Protein AF-A0A1W6WXA4-F1 (afdb_monomer)

Organism: Bacillus thuringiensis (NCBI:txid1428)

Structure (mmCIF, N/CA/C/O backbone):
data_AF-A0A1W6WXA4-F1
#
_entry.id   AF-A0A1W6WXA4-F1
#
loop_
_atom_site.group_PDB
_atom_site.id
_atom_site.type_symbol
_atom_site.label_atom_id
_atom_site.label_alt_id
_atom_site.label_comp_id
_atom_site.label_asym_id
_atom_site.label_entity_id
_atom_site.label_seq_id
_atom_site.pdbx_PDB_ins_code
_atom_site.Cartn_x
_atom_site.Cartn_y
_atom_site.Cartn_z
_atom_site.occu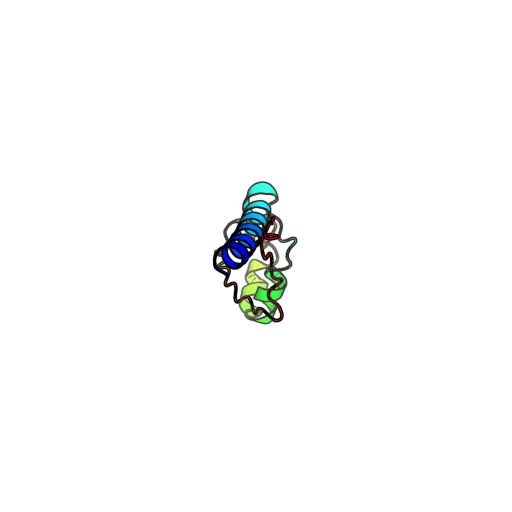pancy
_atom_site.B_iso_or_equiv
_atom_site.auth_seq_id
_atom_site.auth_comp_id
_atom_site.auth_asym_id
_atom_site.auth_atom_id
_atom_site.pdbx_PDB_model_num
ATOM 1 N N . MET A 1 1 ? 18.673 -2.848 -22.060 1.00 62.25 1 MET A N 1
ATOM 2 C CA . MET A 1 1 ? 18.268 -3.460 -20.773 1.00 62.25 1 MET A CA 1
ATOM 3 C C . MET A 1 1 ? 18.033 -2.435 -19.671 1.00 62.25 1 MET A C 1
ATOM 5 O O . MET A 1 1 ? 16.887 -2.253 -19.287 1.00 62.25 1 MET A O 1
ATOM 9 N N . LEU A 1 2 ? 19.061 -1.698 -19.224 1.00 66.12 2 LEU A N 1
ATOM 10 C CA . LEU A 1 2 ? 18.943 -0.763 -18.092 1.00 66.12 2 LEU A CA 1
ATOM 11 C C . LEU A 1 2 ? 17.831 0.289 -18.272 1.00 66.12 2 LEU A C 1
ATOM 13 O O . LEU A 1 2 ? 17.147 0.628 -17.317 1.00 66.12 2 LEU A O 1
ATOM 17 N N . LYS A 1 3 ? 17.616 0.774 -19.502 1.00 78.38 3 LYS A N 1
ATOM 18 C CA . LYS A 1 3 ? 16.614 1.809 -19.800 1.00 78.38 3 LYS A CA 1
ATOM 19 C C . LYS A 1 3 ? 15.165 1.319 -19.639 1.00 78.38 3 LYS A C 1
ATOM 21 O O . LYS A 1 3 ? 14.366 2.036 -19.055 1.00 78.38 3 LYS A O 1
ATOM 26 N N . GLN A 1 4 ? 14.841 0.103 -20.095 1.00 78.88 4 GLN A N 1
ATOM 27 C CA . GLN A 1 4 ? 13.489 -0.466 -19.952 1.00 78.88 4 GLN A CA 1
ATOM 28 C C . GLN A 1 4 ? 13.190 -0.848 -18.501 1.00 78.88 4 GLN A C 1
ATOM 30 O O . GLN A 1 4 ? 12.162 -0.440 -17.976 1.00 78.88 4 GLN A O 1
ATOM 35 N N . A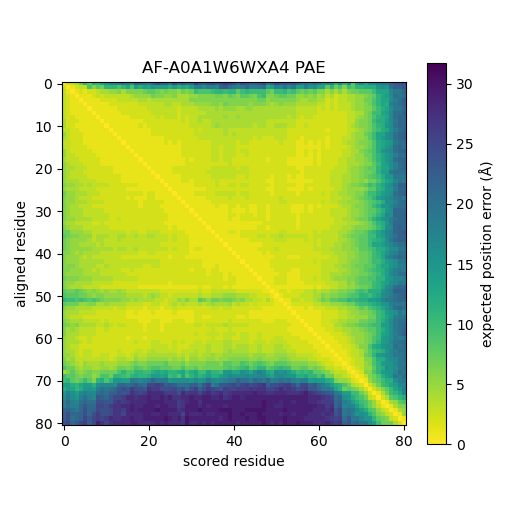LA A 1 5 ? 14.108 -1.546 -17.824 1.00 83.06 5 ALA A N 1
ATOM 36 C CA . ALA A 1 5 ? 13.942 -1.893 -16.411 1.00 83.06 5 ALA A CA 1
ATOM 37 C C . ALA A 1 5 ? 13.748 -0.639 -15.537 1.00 83.06 5 ALA A C 1
ATOM 39 O O . ALA A 1 5 ? 12.840 -0.586 -14.711 1.00 83.06 5 ALA A O 1
ATOM 40 N N . LYS A 1 6 ? 14.546 0.413 -15.783 1.00 87.44 6 LYS A N 1
ATOM 41 C CA . LYS A 1 6 ? 14.385 1.715 -15.119 1.00 87.44 6 LYS A CA 1
ATOM 42 C C . LYS A 1 6 ? 13.044 2.376 -15.436 1.00 87.44 6 LYS A C 1
ATOM 44 O O . LYS A 1 6 ? 12.451 2.967 -14.542 1.00 87.44 6 LYS A O 1
ATOM 49 N N . MET A 1 7 ? 12.561 2.273 -16.674 1.00 89.81 7 MET A N 1
ATOM 50 C CA . MET A 1 7 ? 11.264 2.826 -17.069 1.00 89.81 7 MET A CA 1
ATOM 51 C C . MET A 1 7 ? 10.102 2.129 -16.349 1.00 89.81 7 MET A C 1
ATOM 53 O O . MET A 1 7 ? 9.248 2.814 -15.797 1.00 89.81 7 MET A O 1
ATOM 57 N N . TYR A 1 8 ? 10.100 0.794 -16.273 1.00 90.62 8 TYR A N 1
ATOM 58 C CA . TYR A 1 8 ? 9.086 0.045 -15.518 1.00 90.62 8 TYR A CA 1
ATOM 59 C C . TYR A 1 8 ? 9.132 0.355 -14.023 1.00 90.62 8 TYR A C 1
ATOM 61 O O . TYR A 1 8 ? 8.095 0.635 -13.424 1.00 90.62 8 TYR A O 1
ATOM 69 N N . MET A 1 9 ? 10.335 0.381 -13.437 1.00 92.75 9 MET A N 1
ATOM 70 C CA . MET A 1 9 ? 10.521 0.782 -12.043 1.00 92.75 9 MET A CA 1
ATOM 71 C C . MET A 1 9 ? 9.936 2.178 -11.792 1.00 92.75 9 MET A C 1
ATOM 73 O O . MET A 1 9 ? 9.196 2.375 -10.830 1.00 92.75 9 MET A O 1
ATOM 77 N N . PHE A 1 10 ? 10.208 3.139 -12.680 1.00 94.69 10 PHE A N 1
ATOM 78 C CA . PHE A 1 10 ? 9.685 4.497 -12.562 1.00 94.69 10 PHE A CA 1
ATOM 79 C C . PHE A 1 10 ? 8.154 4.543 -12.620 1.00 94.69 10 PHE A C 1
ATOM 81 O O . PHE A 1 10 ? 7.541 5.114 -11.722 1.00 94.69 10 PHE A O 1
ATOM 88 N N . ILE A 1 11 ? 7.535 3.925 -13.631 1.00 95.69 11 ILE A N 1
ATOM 89 C CA . ILE A 1 11 ? 6.077 3.969 -13.828 1.00 95.69 11 ILE A CA 1
ATOM 90 C C . ILE A 1 11 ? 5.342 3.352 -12.632 1.00 95.69 11 ILE A C 1
ATOM 92 O O . ILE A 1 11 ? 4.389 3.950 -12.128 1.00 95.69 11 ILE A O 1
ATOM 96 N N . LEU A 1 12 ? 5.806 2.199 -12.139 1.00 95.75 12 LEU A N 1
ATOM 97 C CA . LEU A 1 12 ? 5.194 1.519 -10.994 1.00 95.75 12 LEU A CA 1
ATOM 98 C C . LEU A 1 12 ? 5.325 2.356 -9.718 1.00 95.75 12 LEU A C 1
ATOM 100 O O . LEU A 1 12 ? 4.328 2.642 -9.057 1.00 95.75 12 LEU A O 1
ATOM 104 N N . THR A 1 13 ? 6.539 2.825 -9.411 1.00 96.06 13 THR A N 1
ATOM 105 C CA . THR A 1 13 ? 6.792 3.615 -8.195 1.00 96.06 13 THR A CA 1
ATOM 106 C C . THR A 1 13 ? 6.044 4.951 -8.223 1.00 96.06 13 THR A C 1
ATOM 108 O O . THR A 1 13 ? 5.525 5.399 -7.201 1.00 96.06 13 THR A O 1
ATOM 111 N N . PHE A 1 14 ? 5.967 5.596 -9.390 1.00 97.06 14 PHE A N 1
ATOM 112 C CA . PHE A 1 14 ? 5.222 6.839 -9.568 1.00 97.06 14 PHE A CA 1
ATOM 113 C C . PHE A 1 14 ? 3.722 6.630 -9.362 1.00 97.06 14 PHE A C 1
ATOM 115 O O . PHE A 1 14 ? 3.103 7.380 -8.611 1.00 97.06 14 PHE A O 1
ATOM 122 N N . THR A 1 15 ? 3.153 5.593 -9.982 1.00 97.25 15 THR A N 1
ATOM 123 C CA . THR A 1 15 ? 1.726 5.265 -9.857 1.00 97.25 15 THR A CA 1
ATOM 124 C C . THR A 1 15 ? 1.355 5.003 -8.402 1.00 97.25 15 THR A C 1
ATOM 126 O O . THR A 1 15 ? 0.409 5.611 -7.908 1.00 97.25 15 THR A O 1
ATOM 129 N N . ILE A 1 16 ? 2.144 4.191 -7.688 1.00 96.94 16 ILE A N 1
ATOM 130 C CA . ILE A 1 16 ? 1.934 3.899 -6.262 1.00 96.94 16 ILE A CA 1
ATOM 131 C C . ILE A 1 16 ? 1.964 5.187 -5.430 1.00 96.94 16 ILE A C 1
ATOM 133 O O . ILE A 1 16 ? 1.042 5.454 -4.664 1.00 96.94 16 ILE A O 1
ATOM 137 N N . LYS A 1 17 ? 2.972 6.046 -5.626 1.00 97.12 17 LYS A N 1
ATOM 138 C CA . LYS A 1 17 ? 3.050 7.327 -4.906 1.00 97.12 17 LYS A CA 1
ATOM 139 C C . LYS A 1 17 ? 1.868 8.242 -5.214 1.00 97.12 17 LYS A C 1
ATOM 141 O O . LYS A 1 17 ? 1.377 8.922 -4.314 1.00 97.12 17 LYS A O 1
ATOM 146 N N . LEU A 1 18 ? 1.408 8.269 -6.465 1.00 97.94 18 LEU A N 1
ATOM 147 C CA . LEU A 1 18 ? 0.255 9.062 -6.876 1.00 97.94 18 LEU A CA 1
ATOM 148 C C . LEU A 1 18 ? -1.002 8.609 -6.126 1.00 97.94 18 LEU A C 1
ATOM 150 O O . LEU A 1 18 ? -1.693 9.445 -5.541 1.00 97.94 18 LEU A O 1
ATOM 154 N N . VAL A 1 19 ? -1.274 7.303 -6.094 1.00 97.50 19 VAL A N 1
ATOM 155 C CA . VAL A 1 19 ? -2.457 6.773 -5.404 1.00 97.50 19 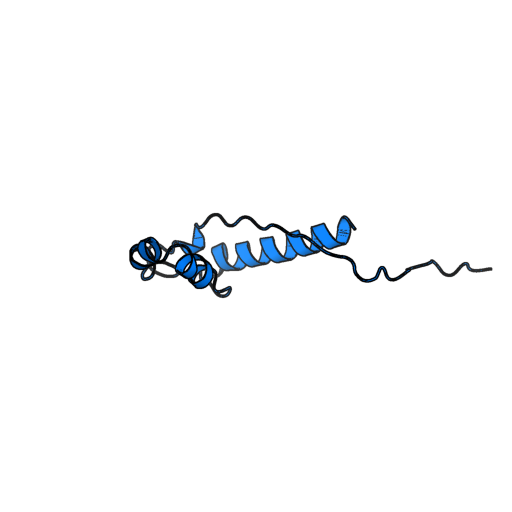VAL A CA 1
ATOM 156 C C . VAL A 1 19 ? -2.345 6.898 -3.885 1.00 97.50 19 VAL A C 1
ATOM 158 O O . VAL A 1 19 ? -3.324 7.294 -3.266 1.00 97.50 19 VAL A O 1
ATOM 161 N N . GLN A 1 20 ? -1.160 6.723 -3.287 1.00 97.62 20 GLN A N 1
ATOM 162 C CA . GLN A 1 20 ? -0.959 6.904 -1.842 1.00 97.62 20 GLN A CA 1
ATOM 163 C C . GLN A 1 20 ? -1.068 8.362 -1.384 1.00 97.62 20 GLN A C 1
ATOM 165 O O . GLN A 1 20 ? -1.582 8.628 -0.304 1.00 97.62 20 GLN A O 1
ATOM 170 N N . LYS A 1 21 ? -0.542 9.328 -2.152 1.00 96.38 21 LYS A N 1
ATOM 171 C CA . LYS A 1 21 ? -0.421 10.722 -1.680 1.00 96.38 21 LYS A CA 1
ATOM 172 C C . LYS A 1 21 ? -1.521 11.639 -2.186 1.00 96.38 21 LYS A C 1
ATOM 174 O O . LYS A 1 21 ? -1.997 12.476 -1.421 1.00 96.38 21 LYS A O 1
ATOM 179 N N . LYS A 1 22 ? -1.915 11.500 -3.454 1.00 97.25 22 LYS A N 1
ATOM 180 C CA . LYS A 1 22 ? -2.940 12.358 -4.059 1.00 97.25 22 LYS A CA 1
ATOM 181 C C . LYS A 1 22 ? -4.337 11.821 -3.788 1.00 97.25 22 LYS A C 1
ATOM 183 O O . LYS A 1 22 ? -5.188 12.576 -3.335 1.00 97.25 22 LYS A O 1
ATOM 188 N N . TYR A 1 23 ? -4.561 10.545 -4.091 1.00 96.88 23 TYR A N 1
ATOM 189 C CA . TYR A 1 23 ? -5.899 9.955 -4.012 1.00 96.88 23 TYR A CA 1
ATOM 190 C C . TYR A 1 23 ? -6.193 9.330 -2.652 1.00 96.88 23 TYR A C 1
ATOM 192 O O . TYR A 1 23 ? -7.341 9.352 -2.232 1.00 96.88 23 TYR A O 1
ATOM 200 N N . LYS A 1 24 ? -5.161 8.852 -1.947 1.00 97.25 24 LYS A N 1
ATOM 201 C CA . LYS A 1 24 ? -5.258 8.213 -0.627 1.00 97.25 24 LYS A CA 1
ATOM 202 C C . LYS A 1 24 ? -6.223 7.021 -0.607 1.00 97.25 24 LYS A C 1
ATOM 204 O O . LYS A 1 24 ? -6.879 6.778 0.398 1.00 97.25 24 LYS A O 1
ATOM 209 N N . VAL A 1 25 ? -6.328 6.306 -1.723 1.00 96.75 25 VAL A N 1
ATOM 210 C CA . VAL A 1 25 ? -7.217 5.148 -1.883 1.00 96.75 25 VAL A CA 1
ATOM 211 C C . VAL A 1 25 ? -6.471 4.050 -2.626 1.00 96.75 25 VAL A C 1
ATOM 213 O O . VAL A 1 25 ? -5.861 4.313 -3.669 1.00 96.75 25 VAL A O 1
ATOM 216 N N . ASP A 1 26 ? -6.539 2.831 -2.102 1.00 97.19 26 ASP A N 1
ATOM 217 C CA . ASP A 1 26 ? -5.952 1.635 -2.689 1.00 97.19 26 ASP A CA 1
ATOM 218 C C . ASP A 1 26 ? -6.751 1.111 -3.889 1.00 97.19 26 ASP A C 1
ATOM 220 O O . ASP A 1 26 ? -7.452 0.104 -3.848 1.00 97.19 26 ASP A O 1
ATOM 224 N N . VAL A 1 27 ? -6.601 1.796 -5.018 1.00 96.19 27 VAL A N 1
ATOM 225 C CA . VAL A 1 27 ? -7.154 1.359 -6.311 1.00 96.19 27 VAL A CA 1
ATOM 226 C C . VAL A 1 27 ? -6.360 0.212 -6.955 1.00 96.19 27 VAL A C 1
ATOM 228 O O . VAL A 1 27 ? -6.703 -0.225 -8.049 1.00 96.19 27 VAL A O 1
ATOM 231 N N . LEU A 1 28 ? -5.267 -0.229 -6.322 1.00 95.56 28 LEU A N 1
ATOM 232 C CA . LEU A 1 28 ? -4.373 -1.281 -6.817 1.00 95.56 28 LEU A CA 1
ATOM 233 C C . LEU A 1 28 ? -4.581 -2.619 -6.086 1.00 95.56 28 LEU A C 1
ATOM 235 O O . LEU A 1 28 ? -3.859 -3.574 -6.365 1.00 95.56 28 LEU A O 1
ATOM 239 N N . GLU A 1 29 ? -5.545 -2.682 -5.161 1.00 95.50 29 GLU A N 1
ATOM 240 C CA . GLU A 1 29 ? -5.903 -3.867 -4.370 1.00 95.50 29 GLU A CA 1
ATOM 241 C C . GLU A 1 29 ? -4.743 -4.443 -3.528 1.00 95.50 29 GLU A C 1
ATOM 243 O O . GLU A 1 29 ? -4.677 -5.647 -3.250 1.00 95.50 29 GLU A O 1
ATOM 248 N N . LEU A 1 30 ? -3.816 -3.594 -3.072 1.00 95.94 30 LEU A N 1
ATOM 249 C CA . LEU A 1 30 ? -2.695 -4.013 -2.221 1.00 95.94 30 LEU A CA 1
ATOM 250 C C . LEU A 1 30 ? -3.160 -4.539 -0.854 1.00 95.94 30 LEU A C 1
ATOM 252 O O . LEU A 1 30 ? -2.541 -5.449 -0.299 1.00 95.94 30 LEU A O 1
ATOM 256 N N . GLY A 1 31 ? -4.277 -4.034 -0.335 1.00 96.62 31 GLY A N 1
ATOM 257 C CA . GLY A 1 31 ? -4.93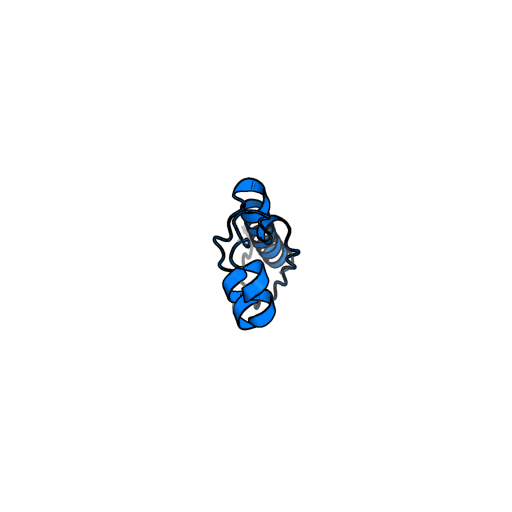3 -4.523 0.873 1.00 96.62 31 GLY A CA 1
ATOM 258 C C . GLY A 1 31 ? -5.385 -5.976 0.736 1.00 96.62 31 GLY A C 1
ATOM 259 O O . GLY A 1 31 ? -5.213 -6.764 1.665 1.00 96.62 31 GLY A O 1
ATOM 260 N N . GLU A 1 32 ? -5.856 -6.390 -0.445 1.00 97.06 32 GLU A N 1
ATOM 261 C CA . GLU A 1 32 ? -6.216 -7.790 -0.701 1.00 97.06 32 GLU A CA 1
ATOM 262 C C . GLU A 1 32 ? -4.977 -8.691 -0.777 1.00 97.06 32 GLU A C 1
ATOM 264 O O . GLU A 1 32 ? -5.006 -9.829 -0.301 1.00 97.06 32 GLU A O 1
ATOM 269 N N . VAL A 1 33 ? -3.855 -8.187 -1.305 1.00 95.44 33 VAL A N 1
ATOM 270 C CA . VAL A 1 33 ? -2.567 -8.896 -1.234 1.00 95.44 33 VAL A CA 1
ATOM 271 C C . VAL A 1 33 ? -2.142 -9.075 0.224 1.00 95.44 33 VAL A C 1
ATOM 273 O O . VAL A 1 33 ? -1.820 -10.193 0.627 1.00 95.44 33 VAL A O 1
ATOM 276 N N . TYR A 1 34 ? -2.179 -8.013 1.029 1.00 96.25 34 TYR A N 1
ATOM 277 C CA . TYR A 1 34 ? -1.803 -8.067 2.442 1.00 96.25 34 TYR A CA 1
ATOM 278 C C . TYR A 1 34 ? -2.711 -9.014 3.240 1.00 96.25 34 TYR A C 1
ATOM 280 O O . TYR A 1 34 ? -2.229 -9.889 3.954 1.00 96.25 34 TYR A O 1
ATOM 288 N N . LYS A 1 35 ? -4.031 -8.930 3.051 1.00 97.44 35 LYS A N 1
ATOM 289 C CA . LYS A 1 35 ? -5.034 -9.808 3.673 1.00 97.44 35 LYS A CA 1
ATOM 290 C C . LYS A 1 35 ? -4.762 -11.290 3.446 1.00 97.44 35 LYS A C 1
ATOM 292 O O . LYS A 1 35 ? -4.891 -12.070 4.388 1.00 97.44 35 LYS A O 1
ATOM 297 N N . ARG A 1 36 ? -4.383 -11.686 2.224 1.00 97.56 36 ARG A N 1
ATOM 298 C CA . ARG A 1 36 ? -4.083 -13.093 1.900 1.00 97.56 36 ARG A CA 1
ATOM 299 C C . ARG A 1 36 ? -2.917 -13.651 2.719 1.00 97.56 36 ARG A C 1
ATOM 301 O O . ARG A 1 36 ? -2.936 -14.829 3.055 1.00 97.56 36 ARG A O 1
ATOM 308 N N . HIS A 1 37 ? -1.943 -12.815 3.071 1.00 96.62 37 HIS A N 1
ATOM 309 C CA . HIS A 1 37 ? -0.747 -13.228 3.812 1.00 96.62 37 HIS A CA 1
ATOM 310 C C . HIS A 1 37 ? -0.856 -12.964 5.322 1.00 96.62 37 HIS A C 1
ATOM 312 O O . HIS A 1 37 ? -0.243 -13.666 6.123 1.00 96.62 37 HIS A O 1
ATOM 318 N N . ASN A 1 38 ? -1.660 -11.979 5.730 1.00 96.75 38 ASN A N 1
ATOM 319 C CA . ASN A 1 38 ? -1.693 -11.440 7.090 1.00 96.75 38 ASN A CA 1
ATOM 320 C C . ASN A 1 38 ? -3.125 -11.271 7.617 1.00 96.75 38 ASN A C 1
ATOM 322 O O . ASN A 1 38 ? -3.433 -10.283 8.279 1.00 96.75 38 ASN A O 1
ATOM 326 N N . TYR A 1 39 ? -4.010 -12.239 7.357 1.00 97.38 39 TYR A N 1
ATOM 327 C CA . TYR A 1 39 ? -5.446 -12.121 7.647 1.00 97.38 39 TYR A CA 1
ATOM 328 C C . TYR A 1 39 ? -5.769 -11.648 9.076 1.00 97.38 39 TYR A C 1
ATOM 330 O O . TYR A 1 39 ? -6.593 -10.756 9.262 1.00 97.38 39 TYR A O 1
ATOM 338 N N . LYS A 1 40 ? -5.091 -12.194 10.097 1.00 98.12 40 LYS A N 1
ATOM 339 C CA . LYS A 1 40 ? -5.297 -11.780 11.498 1.00 98.12 40 LYS A CA 1
ATOM 340 C C . LYS A 1 40 ? -5.025 -10.288 11.705 1.00 98.12 40 LYS A C 1
ATOM 342 O O . LYS A 1 40 ? -5.843 -9.608 12.314 1.00 98.12 40 LYS A O 1
ATOM 347 N N . GLU A 1 41 ? -3.923 -9.770 11.175 1.00 97.25 41 GLU A N 1
ATOM 348 C CA . GLU A 1 41 ? -3.598 -8.342 11.268 1.00 97.25 41 GLU A CA 1
ATOM 349 C C . GLU A 1 41 ? -4.527 -7.497 10.395 1.00 97.25 41 GLU A C 1
ATOM 351 O O . GLU A 1 41 ? -5.014 -6.459 10.840 1.00 97.25 41 GLU A O 1
ATOM 356 N N . TRP A 1 42 ? -4.883 -7.991 9.206 1.00 97.62 42 TRP A N 1
ATOM 357 C CA . TRP A 1 42 ? -5.854 -7.341 8.331 1.00 97.62 42 TRP A CA 1
ATOM 358 C C . TRP A 1 42 ? -7.182 -7.061 9.037 1.00 97.62 42 TRP A C 1
ATOM 360 O O . TRP A 1 42 ? -7.711 -5.958 8.922 1.00 97.62 42 TRP A O 1
ATOM 370 N N . THR A 1 43 ? -7.708 -8.002 9.830 1.00 97.69 43 THR A N 1
ATOM 371 C CA . THR A 1 43 ? -8.973 -7.774 10.557 1.00 97.69 43 THR A CA 1
ATOM 372 C C . THR A 1 43 ? -8.921 -6.572 11.503 1.00 97.69 43 THR A C 1
ATOM 374 O O . THR A 1 43 ? -9.948 -5.925 11.700 1.00 97.69 43 THR A O 1
ATOM 377 N N . LYS A 1 44 ? -7.739 -6.223 12.029 1.00 97.25 44 LYS A N 1
ATOM 378 C CA . LYS A 1 44 ? -7.550 -5.073 12.923 1.00 97.25 44 LYS A CA 1
ATOM 379 C C . LYS A 1 44 ? -7.534 -3.750 12.159 1.00 97.25 44 LYS A C 1
ATOM 381 O O . LYS A 1 44 ? -8.081 -2.767 12.644 1.00 97.25 44 LYS A O 1
ATOM 386 N N . ILE A 1 45 ? -6.932 -3.735 10.969 1.00 96.50 45 ILE A N 1
ATOM 387 C CA . ILE A 1 45 ? -6.675 -2.498 10.215 1.00 96.50 45 ILE A CA 1
ATOM 388 C C . ILE A 1 45 ? -7.660 -2.238 9.069 1.00 96.50 45 ILE A C 1
ATOM 390 O O . ILE A 1 45 ? -7.778 -1.103 8.625 1.00 96.50 45 ILE A O 1
ATOM 394 N N . SER A 1 46 ? -8.380 -3.261 8.599 1.00 96.44 46 SER A N 1
ATOM 395 C CA . SER A 1 46 ? -9.187 -3.235 7.364 1.00 96.44 46 SER A CA 1
ATOM 396 C C . SER A 1 46 ? -10.178 -2.074 7.280 1.00 96.44 46 SER A C 1
ATOM 398 O O . SER A 1 46 ? -10.300 -1.442 6.236 1.00 96.44 46 SER A O 1
ATOM 400 N N . LYS A 1 47 ? -10.847 -1.739 8.391 1.00 97.06 47 LYS A N 1
ATOM 401 C CA . LYS A 1 47 ? -11.799 -0.615 8.453 1.00 97.06 47 LYS A CA 1
ATOM 402 C C . LYS A 1 47 ? -11.139 0.748 8.230 1.00 97.06 47 LYS A C 1
ATOM 404 O O . LYS A 1 47 ? -11.798 1.667 7.761 1.00 97.06 47 LYS A O 1
ATOM 409 N N . ASN A 1 48 ? -9.851 0.856 8.548 1.00 97.31 48 ASN A N 1
ATOM 410 C CA . ASN A 1 48 ? -9.056 2.074 8.443 1.00 97.31 48 ASN A CA 1
ATOM 411 C C . ASN A 1 48 ? -7.990 1.982 7.332 1.00 97.31 48 ASN A C 1
ATOM 413 O O . ASN A 1 48 ? -7.043 2.768 7.312 1.00 97.31 48 ASN A O 1
ATOM 417 N N . TRP A 1 49 ? -8.093 0.998 6.429 1.00 97.50 49 TRP A N 1
ATOM 418 C CA . TRP A 1 49 ? -7.087 0.778 5.388 1.00 97.50 49 TRP A CA 1
ATOM 419 C C . TRP A 1 49 ? -6.987 1.987 4.450 1.00 97.50 49 TRP A C 1
ATOM 421 O O . TRP A 1 49 ? -5.951 2.643 4.412 1.00 97.50 49 TRP A O 1
ATOM 431 N N . ASP A 1 50 ? -8.098 2.351 3.808 1.00 95.38 50 ASP A N 1
ATOM 432 C CA . ASP A 1 50 ? -8.208 3.516 2.911 1.00 95.38 50 ASP A CA 1
ATOM 433 C C . ASP A 1 50 ? -9.050 4.659 3.500 1.00 95.38 50 ASP A C 1
ATOM 435 O O . ASP A 1 50 ? -9.278 5.689 2.867 1.00 95.38 50 ASP A O 1
ATOM 439 N N . GLN A 1 51 ? -9.558 4.481 4.718 1.00 89.00 51 GLN A N 1
ATOM 440 C CA . GLN A 1 51 ? -10.436 5.426 5.410 1.00 89.00 51 GLN A CA 1
ATOM 441 C C . GLN A 1 51 ? -9.917 5.679 6.829 1.00 89.00 51 GLN A C 1
ATOM 443 O O . GLN A 1 51 ? -9.049 4.957 7.309 1.00 89.00 51 GLN A O 1
ATOM 448 N N . GLY A 1 52 ? -10.419 6.709 7.514 1.00 92.75 52 GLY A N 1
ATOM 449 C CA . GLY A 1 52 ? -9.982 7.020 8.881 1.00 92.75 52 GLY A CA 1
ATOM 450 C C . GLY A 1 52 ? -8.477 7.299 8.961 1.00 92.75 52 GLY A C 1
ATOM 451 O O . GLY A 1 52 ? -7.997 8.243 8.334 1.00 92.75 52 GLY A O 1
ATOM 452 N N . GLU A 1 53 ? -7.740 6.467 9.708 1.00 93.44 53 GLU A N 1
ATOM 453 C CA . GLU A 1 53 ? -6.270 6.546 9.823 1.00 93.44 53 GLU A CA 1
ATOM 454 C C . GLU A 1 53 ? -5.545 6.370 8.479 1.00 93.44 53 GLU A C 1
ATOM 456 O O . GLU A 1 53 ? -4.430 6.868 8.323 1.00 93.44 53 GLU A O 1
ATOM 461 N N . ASN A 1 54 ? -6.192 5.722 7.502 1.00 96.62 54 ASN A N 1
ATOM 462 C CA . ASN A 1 54 ? -5.705 5.529 6.140 1.00 96.62 54 ASN A CA 1
ATOM 463 C C . ASN A 1 54 ? -4.290 4.927 6.110 1.00 96.62 54 ASN A C 1
ATOM 465 O O . ASN A 1 54 ? -3.315 5.547 5.668 1.00 96.62 54 ASN A O 1
ATOM 469 N N . TYR A 1 55 ? -4.180 3.697 6.615 1.00 9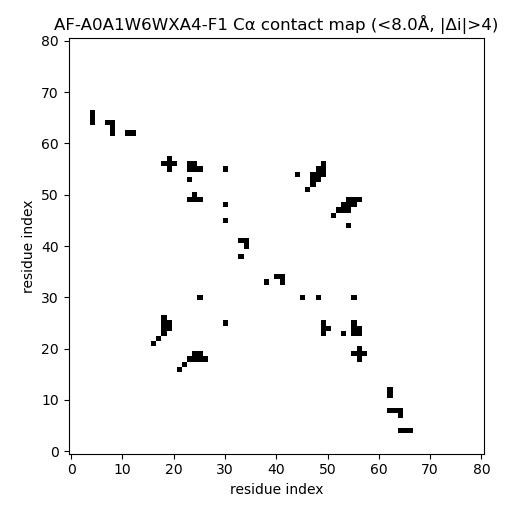7.00 55 TYR A N 1
ATOM 470 C CA . TYR A 1 55 ? -2.920 2.955 6.645 1.00 97.00 55 TYR A CA 1
ATOM 471 C C . TYR A 1 55 ? -2.278 2.829 5.261 1.00 97.00 55 TYR A C 1
ATOM 473 O O . TYR A 1 55 ? -1.054 2.902 5.150 1.00 97.00 55 TYR A O 1
ATOM 481 N N . PHE A 1 56 ? -3.081 2.729 4.201 1.00 97.56 56 PHE A N 1
ATOM 482 C CA . PHE A 1 56 ? -2.604 2.681 2.826 1.00 97.56 56 PHE A CA 1
ATOM 483 C C . PHE A 1 56 ? -1.722 3.884 2.453 1.00 97.56 56 PHE A C 1
ATOM 485 O O . PHE A 1 56 ? -0.639 3.708 1.890 1.00 97.56 56 PHE A O 1
ATOM 492 N N . SER A 1 57 ? -2.123 5.111 2.814 1.00 97.19 57 SER A N 1
ATOM 493 C CA . SER A 1 57 ? -1.376 6.343 2.488 1.00 97.19 57 SER A CA 1
ATOM 494 C C . SER A 1 57 ? 0.034 6.392 3.087 1.00 97.19 57 SER A C 1
ATOM 496 O O . SER A 1 57 ? 0.898 7.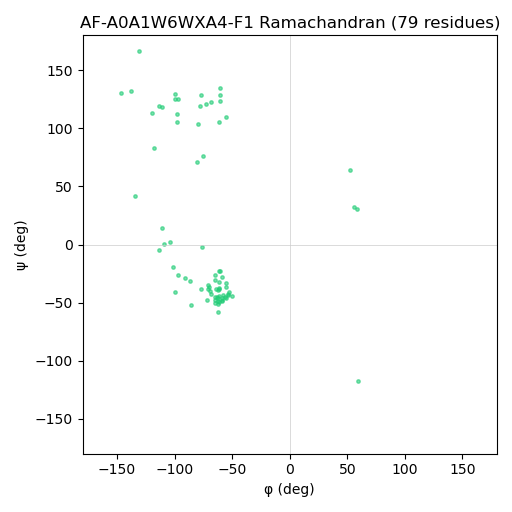135 2.595 1.00 97.19 57 SER A O 1
ATOM 498 N N . ASN A 1 58 ? 0.257 5.632 4.162 1.00 94.81 58 ASN A N 1
ATOM 499 C CA . ASN A 1 58 ? 1.498 5.602 4.932 1.00 94.81 58 ASN A CA 1
ATOM 500 C C . ASN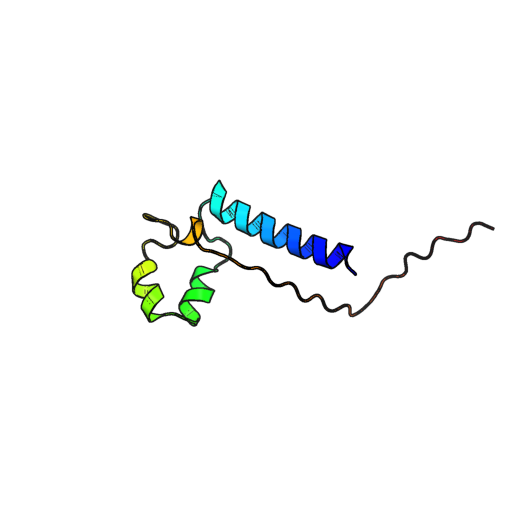 A 1 58 ? 2.245 4.266 4.833 1.00 94.81 58 ASN A C 1
ATOM 502 O O . ASN A 1 58 ? 3.356 4.168 5.347 1.00 94.81 58 ASN A O 1
ATOM 506 N N . ALA A 1 59 ? 1.673 3.263 4.164 1.00 95.25 59 ALA A N 1
ATOM 507 C CA . ALA A 1 59 ? 2.301 1.965 3.982 1.00 95.25 59 ALA A CA 1
ATOM 508 C C . ALA A 1 59 ? 3.630 2.091 3.221 1.00 95.25 59 ALA A C 1
ATOM 510 O O . ALA A 1 59 ? 3.724 2.769 2.192 1.00 95.25 59 ALA A O 1
ATOM 511 N N . GLU A 1 60 ? 4.661 1.408 3.711 1.00 95.25 60 GLU A N 1
ATOM 512 C CA . GLU A 1 60 ? 5.920 1.272 2.990 1.00 95.25 60 GLU A CA 1
ATOM 513 C C . GLU A 1 60 ? 5.762 0.213 1.894 1.00 95.25 60 GLU A C 1
ATOM 515 O O . GLU A 1 60 ? 5.456 -0.946 2.171 1.00 95.25 60 GLU A O 1
ATOM 520 N N . ILE A 1 61 ? 5.942 0.623 0.636 1.00 94.38 61 ILE A N 1
ATOM 521 C CA . ILE A 1 61 ? 5.799 -0.255 -0.528 1.00 94.38 61 ILE A CA 1
ATOM 522 C C . ILE A 1 61 ? 7.129 -0.299 -1.273 1.00 94.38 61 ILE A C 1
ATOM 524 O O . ILE A 1 61 ? 7.562 0.688 -1.874 1.00 94.38 61 ILE A O 1
ATOM 528 N N . THR A 1 62 ? 7.762 -1.469 -1.264 1.00 93.38 62 THR A N 1
ATOM 529 C CA . THR A 1 62 ? 8.978 -1.740 -2.032 1.00 93.38 62 THR A CA 1
ATOM 530 C C . THR A 1 62 ? 8.619 -2.432 -3.343 1.00 93.38 62 THR A C 1
ATOM 532 O O . THR A 1 62 ? 7.961 -3.471 -3.357 1.00 93.38 62 THR A O 1
ATOM 535 N N . VAL A 1 63 ? 9.061 -1.862 -4.465 1.00 91.62 63 VAL A N 1
ATOM 536 C CA . VAL A 1 63 ? 8.825 -2.422 -5.801 1.00 91.62 63 VAL A CA 1
ATOM 537 C C . VAL A 1 63 ? 10.067 -3.178 -6.260 1.00 91.62 63 VAL A C 1
ATOM 539 O O . VAL A 1 63 ? 11.155 -2.609 -6.342 1.00 91.62 63 VAL A O 1
ATOM 542 N N . HIS A 1 64 ? 9.890 -4.446 -6.624 1.00 90.81 64 HIS A N 1
ATOM 543 C CA . HIS A 1 64 ? 10.930 -5.269 -7.235 1.00 90.81 64 HIS A CA 1
ATOM 544 C C . HIS A 1 64 ? 10.534 -5.604 -8.675 1.00 90.81 64 HIS A C 1
ATOM 546 O O . HIS A 1 64 ? 9.506 -6.236 -8.909 1.00 90.81 64 HIS A O 1
ATOM 552 N N . VAL A 1 65 ? 11.346 -5.179 -9.646 1.00 86.56 65 VAL A N 1
ATOM 553 C CA . VAL A 1 65 ? 11.094 -5.411 -11.077 1.00 86.56 65 VAL A CA 1
ATOM 554 C C . VAL A 1 65 ? 12.131 -6.387 -11.618 1.00 86.56 65 VAL A C 1
ATOM 556 O O . VAL A 1 65 ? 13.319 -6.071 -11.647 1.00 86.56 65 VAL A O 1
ATOM 559 N N . HIS A 1 66 ? 11.668 -7.541 -12.097 1.00 88.31 66 HIS A N 1
ATOM 560 C CA . HIS A 1 66 ? 12.496 -8.576 -12.721 1.00 88.31 66 HIS A CA 1
ATOM 561 C C . HIS A 1 66 ? 12.053 -8.778 -14.178 1.00 88.31 66 HIS A C 1
ATOM 563 O O . HIS A 1 66 ? 11.217 -9.637 -14.450 1.00 88.31 66 HIS A O 1
ATOM 569 N N . PRO A 1 67 ? 12.529 -7.948 -15.124 1.00 78.88 67 PRO A N 1
ATOM 570 C CA . PRO A 1 67 ? 12.121 -8.067 -16.514 1.00 78.88 67 PRO A CA 1
ATOM 571 C C . PRO A 1 67 ? 12.849 -9.234 -17.190 1.00 78.88 67 PRO A C 1
ATOM 573 O O . PRO A 1 67 ? 14.080 -9.291 -17.179 1.00 78.88 67 PRO A O 1
ATOM 576 N N . THR A 1 68 ? 12.089 -10.108 -17.844 1.00 81.88 68 THR A N 1
ATOM 577 C CA . THR A 1 68 ? 12.608 -11.155 -18.733 1.00 81.88 68 THR A CA 1
ATOM 578 C C . THR A 1 68 ? 12.477 -10.675 -20.176 1.00 81.88 68 THR A C 1
ATOM 580 O O . THR A 1 68 ? 11.418 -10.193 -20.571 1.00 81.88 68 THR A O 1
ATOM 583 N N . ILE A 1 69 ? 13.551 -10.751 -20.969 1.00 70.56 69 ILE A N 1
ATOM 584 C CA . ILE A 1 69 ? 13.510 -10.385 -22.392 1.00 70.56 69 ILE A CA 1
ATOM 585 C C . ILE A 1 69 ? 13.344 -11.658 -23.206 1.00 70.56 69 ILE A C 1
ATOM 587 O O . ILE A 1 69 ? 14.269 -12.459 -23.285 1.00 70.56 69 ILE A O 1
ATOM 591 N N . GLU A 1 70 ? 12.191 -11.802 -23.847 1.00 73.12 70 GLU A N 1
ATOM 592 C CA . GLU A 1 70 ? 11.942 -12.910 -24.774 1.00 73.12 70 GLU A CA 1
ATOM 593 C C . GLU A 1 70 ? 12.430 -12.570 -26.190 1.00 73.12 70 GLU A C 1
ATOM 595 O O . GLU A 1 70 ? 12.944 -13.435 -26.895 1.00 73.12 70 GLU A O 1
ATOM 600 N N . HIS A 1 71 ? 12.389 -11.286 -26.580 1.00 70.12 71 HIS A N 1
ATOM 601 C CA . HIS A 1 71 ? 12.880 -10.806 -27.875 1.00 70.12 71 HIS A CA 1
ATOM 602 C C . HIS A 1 71 ? 13.476 -9.393 -27.778 1.00 70.12 71 HIS A C 1
ATOM 604 O O . HIS A 1 71 ? 12.848 -8.466 -27.264 1.00 70.12 71 HIS A O 1
ATOM 610 N N . SER A 1 72 ? 14.679 -9.188 -28.320 1.00 66.25 72 SER A 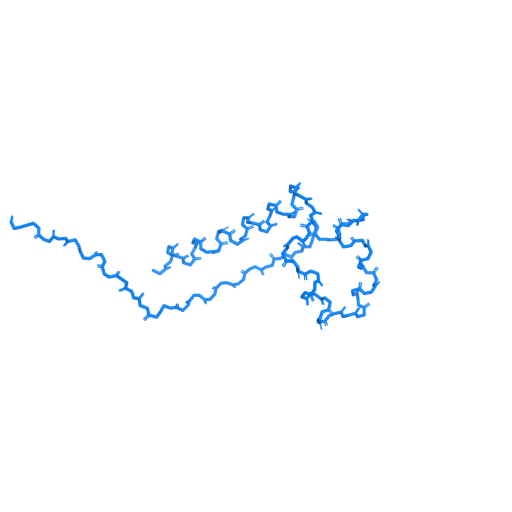N 1
ATOM 611 C CA . SER A 1 72 ? 15.260 -7.856 -28.514 1.00 66.25 72 SER A CA 1
ATOM 612 C C . SER A 1 72 ? 15.033 -7.403 -29.955 1.00 66.25 72 SER A C 1
ATOM 614 O O . SER A 1 72 ? 15.701 -7.882 -30.869 1.00 66.25 72 SER A O 1
ATOM 616 N N . GLY A 1 73 ? 14.099 -6.477 -30.175 1.00 65.19 73 GLY A N 1
ATOM 617 C CA . GLY A 1 73 ? 13.968 -5.821 -31.476 1.00 65.19 73 GLY A CA 1
ATOM 618 C C . GLY A 1 73 ? 15.254 -5.067 -31.832 1.00 65.19 73 GLY A C 1
ATOM 619 O O . GLY A 1 73 ? 15.707 -4.207 -31.074 1.00 65.19 73 GLY A O 1
ATOM 620 N N . SER A 1 74 ? 15.847 -5.391 -32.980 1.00 59.53 74 SER A N 1
ATOM 621 C CA . SER A 1 74 ? 17.043 -4.728 -33.501 1.00 59.53 74 SER A CA 1
ATOM 622 C C . SER A 1 74 ? 16.677 -3.404 -34.168 1.00 59.53 74 SER A C 1
ATOM 624 O O . SER A 1 74 ? 16.232 -3.382 -35.312 1.00 59.53 74 SER A O 1
ATOM 626 N N . ALA A 1 75 ? 16.930 -2.282 -33.495 1.00 59.34 75 ALA A N 1
ATOM 627 C CA . ALA A 1 75 ? 17.070 -0.995 -34.174 1.00 59.34 75 ALA A CA 1
ATOM 628 C C . ALA A 1 75 ? 18.487 -0.908 -34.765 1.00 59.34 75 ALA A C 1
ATOM 630 O O . ALA A 1 75 ? 19.349 -0.200 -34.247 1.00 59.34 75 ALA A O 1
ATOM 631 N N . LEU A 1 76 ? 18.764 -1.688 -35.814 1.00 53.53 76 LEU A N 1
ATOM 632 C CA . LEU A 1 76 ? 19.983 -1.488 -36.596 1.00 53.53 76 LEU A CA 1
ATOM 633 C C . LEU A 1 76 ? 19.795 -0.201 -37.414 1.00 53.53 76 LEU A C 1
ATOM 635 O O . LEU A 1 76 ? 18.835 -0.128 -38.186 1.00 53.53 76 LEU A O 1
ATOM 639 N N . PRO A 1 77 ? 20.654 0.826 -37.267 1.00 55.62 77 PRO A N 1
ATOM 640 C CA . PRO A 1 77 ? 20.571 1.997 -38.124 1.00 55.62 77 PRO A CA 1
ATOM 641 C C . PRO A 1 77 ? 20.779 1.545 -39.570 1.00 55.62 77 PRO A C 1
ATOM 643 O O . PRO A 1 77 ? 21.732 0.827 -39.885 1.00 55.62 77 PRO A O 1
ATOM 646 N N . LYS A 1 78 ? 19.857 1.945 -40.450 1.00 54.94 78 LYS A N 1
ATOM 647 C CA . LYS A 1 78 ? 19.955 1.720 -41.892 1.00 54.94 78 LYS A CA 1
ATOM 648 C C . LYS A 1 78 ? 21.289 2.325 -42.339 1.00 54.94 78 LYS A C 1
ATOM 650 O O . LYS A 1 78 ? 21.443 3.542 -42.283 1.00 54.94 78 LYS A O 1
ATOM 655 N N . ARG A 1 79 ? 22.272 1.495 -42.715 1.00 55.06 79 ARG A N 1
ATOM 656 C CA . ARG A 1 79 ? 23.509 1.992 -43.334 1.00 55.06 79 ARG A CA 1
ATOM 657 C C . ARG A 1 79 ? 23.097 2.689 -44.626 1.00 55.06 79 ARG A C 1
ATOM 659 O O . ARG A 1 79 ? 22.686 2.028 -45.578 1.00 55.06 79 ARG A O 1
ATOM 666 N N . VAL A 1 80 ? 23.125 4.017 -44.612 1.00 60.69 80 VAL A N 1
ATOM 667 C CA . VAL A 1 80 ? 23.027 4.820 -45.828 1.00 60.69 80 VAL A CA 1
ATOM 668 C C . VAL A 1 80 ? 24.328 4.559 -46.587 1.00 60.69 80 VAL A C 1
ATOM 670 O O . VAL A 1 80 ? 25.402 4.652 -45.989 1.00 60.69 80 VAL A O 1
ATOM 673 N N . LYS A 1 81 ? 24.200 4.079 -47.827 1.00 55.16 81 LYS A N 1
ATOM 674 C CA . LYS A 1 81 ? 25.328 3.860 -48.738 1.00 55.16 81 LYS A CA 1
ATOM 675 C C . LYS A 1 81 ? 25.945 5.187 -49.150 1.00 55.16 81 LYS A C 1
ATOM 677 O O . LYS A 1 81 ? 25.164 6.156 -49.273 1.00 55.16 81 LYS A O 1
#

Sequence (81 aa):
MLKQAKMYMFILTFTIKLVQKKYKVDVLELGEVYKRHNYKEWTKISKNWDQGENYFSNAEITVHVHPTIEHSGSALPKRVK

Foldseek 3Di:
DVVVQVVVVVVVVVVLLCCLAVVLAPPVCVLVVCCVVPVVVSVVCVVVCSHDVSVSSVDDDDDDDDDDDPDDDDPDPDPDD

Nearest PDB structures (foldseek):
  3n54-assembly1_B  TM=9.209E-01  e=1.091E+00  Bacillus subtilis subsp. subtilis str. 168

Solvent-accessible surface area (backbone atoms only — not comparable to full-atom values): 5197 Å² total; per-residue (Å²): 108,73,68,60,55,50,48,54,50,47,54,53,55,50,52,53,49,45,33,27,69,74,67,36,43,72,85,79,51,58,66,60,57,47,32,76,78,38,48,79,61,33,71,75,43,57,85,28,29,56,36,90,83,21,48,55,48,71,56,89,79,85,86,84,85,85,86,81,83,91,73,84,84,80,84,69,78,78,80,79,130

Secondary structure (DSSP, 8-state):
-HHHHHHHHHHHHHHHHHIIIII-S-TT-HHHHHHHHHHHHHHHHGGGSSSTT-HHHH-----------S-----------

pLDDT: mean 88.28, std 13.61, range [53.53, 98.12]

Mean predicted aligned error: 7.04 Å

InterPro domains:
  IPR008844 Spore germination GerAC-like [PTHR35789] (15-75)
  IPR038501 Spore germination GerAC, C-terminal domain superfamily [G3DSA:3.30.300.210] (11-75)
  IPR046953 Spore germination GerAC-like, C-ter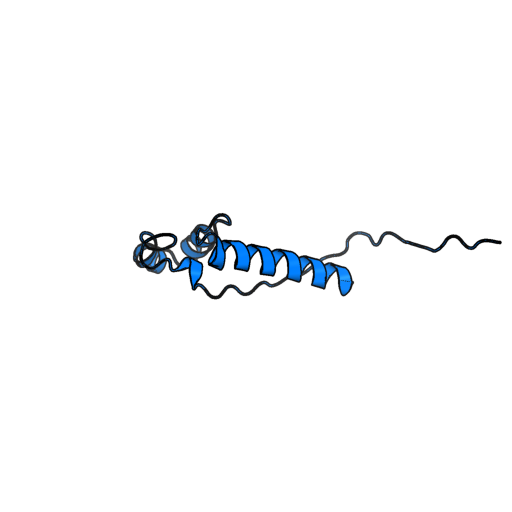minal [PF05504] (15-73)

Radius of gyration: 19.02 Å; Cα contacts (8 Å, |Δi|>4): 51; chains: 1; bounding box: 37×26×62 Å